Protein AF-A0A2A2L617-F1 (afdb_monomer)

Structure (mmCIF, N/CA/C/O backbone):
data_AF-A0A2A2L617-F1
#
_entry.id   AF-A0A2A2L617-F1
#
loop_
_atom_site.group_PDB
_atom_site.id
_atom_site.type_symbol
_atom_site.label_atom_id
_atom_site.label_alt_id
_atom_site.label_comp_id
_atom_site.label_asym_id
_atom_site.label_entity_id
_atom_site.label_seq_id
_atom_site.pdbx_PDB_ins_code
_atom_site.Cartn_x
_atom_site.Cartn_y
_atom_site.Cartn_z
_atom_site.occupancy
_atom_site.B_iso_or_equiv
_atom_site.auth_seq_id
_atom_site.auth_comp_id
_atom_site.auth_asym_id
_atom_site.auth_atom_id
_atom_site.pdbx_PDB_model_num
ATOM 1 N N . MET A 1 1 ? 43.192 4.071 4.078 1.00 54.22 1 MET A N 1
ATOM 2 C CA . MET A 1 1 ? 42.349 5.087 4.757 1.00 54.22 1 MET A CA 1
ATOM 3 C C . MET A 1 1 ? 41.272 5.701 3.841 1.00 54.22 1 MET A C 1
ATOM 5 O O . MET A 1 1 ? 40.237 6.093 4.356 1.00 54.22 1 MET A O 1
ATOM 9 N N . PHE A 1 2 ? 41.436 5.690 2.506 1.00 53.22 2 PHE A N 1
ATOM 10 C CA . PHE A 1 2 ? 40.489 6.280 1.534 1.00 53.22 2 PHE A CA 1
ATOM 11 C C . PHE A 1 2 ? 39.142 5.544 1.338 1.00 53.22 2 PHE A C 1
ATOM 13 O O . PHE A 1 2 ? 38.125 6.187 1.105 1.00 53.22 2 PHE A O 1
ATOM 20 N N . SER A 1 3 ? 39.089 4.214 1.484 1.00 52.75 3 SER A N 1
ATOM 21 C CA . SER A 1 3 ? 37.858 3.432 1.234 1.00 52.75 3 SER A CA 1
ATOM 22 C C . SER A 1 3 ? 36.732 3.705 2.250 1.00 52.75 3 SER A C 1
ATOM 24 O O . SER A 1 3 ? 35.559 3.754 1.884 1.00 52.75 3 SER A O 1
ATOM 26 N N . LYS A 1 4 ? 37.076 3.996 3.515 1.00 53.53 4 LYS A N 1
ATOM 27 C CA . LYS A 1 4 ? 36.088 4.346 4.552 1.00 53.53 4 LYS A CA 1
ATOM 28 C C . LYS A 1 4 ? 35.462 5.729 4.337 1.00 53.53 4 LYS A C 1
ATOM 30 O O . LYS A 1 4 ? 34.347 5.953 4.787 1.00 53.53 4 LYS A O 1
ATOM 35 N N . PHE A 1 5 ? 36.143 6.627 3.623 1.00 55.06 5 PHE A N 1
ATOM 36 C CA . PHE A 1 5 ? 35.666 7.989 3.365 1.00 55.06 5 PHE A CA 1
ATOM 37 C C . PHE A 1 5 ? 34.580 8.023 2.277 1.00 55.06 5 PHE A C 1
ATOM 39 O O . PHE A 1 5 ? 33.592 8.737 2.409 1.00 55.06 5 PHE A O 1
ATOM 46 N N . ILE A 1 6 ? 34.713 7.179 1.249 1.00 60.16 6 ILE A N 1
ATOM 47 C CA . ILE A 1 6 ? 33.727 7.046 0.161 1.00 60.16 6 ILE A CA 1
ATOM 48 C C . ILE A 1 6 ? 32.426 6.421 0.670 1.00 60.16 6 ILE A C 1
ATOM 50 O O . ILE A 1 6 ? 31.343 6.898 0.344 1.00 60.16 6 ILE A O 1
ATOM 54 N N . HIS A 1 7 ? 32.520 5.402 1.526 1.00 59.22 7 HIS A N 1
ATOM 55 C CA . HIS A 1 7 ? 31.338 4.769 2.114 1.00 59.22 7 HIS A CA 1
ATOM 56 C C . HIS A 1 7 ? 30.578 5.725 3.048 1.00 59.22 7 HIS A C 1
ATOM 58 O O . HIS A 1 7 ? 29.350 5.724 3.069 1.00 59.22 7 HIS A O 1
ATOM 64 N N . PHE A 1 8 ? 31.300 6.578 3.783 1.00 58.66 8 PHE A N 1
ATOM 65 C CA . PHE A 1 8 ? 30.696 7.580 4.662 1.00 58.66 8 PHE A CA 1
ATOM 66 C C . PHE A 1 8 ? 30.031 8.712 3.868 1.00 58.66 8 PHE A C 1
ATOM 68 O O . PHE A 1 8 ? 28.925 9.128 4.202 1.00 58.66 8 PHE A O 1
ATOM 75 N N . ALA A 1 9 ? 30.655 9.153 2.771 1.00 59.34 9 ALA A N 1
ATOM 76 C CA . ALA A 1 9 ? 30.073 10.142 1.867 1.00 59.34 9 ALA A CA 1
ATOM 77 C C . ALA A 1 9 ? 28.810 9.613 1.160 1.00 59.34 9 ALA A C 1
ATOM 79 O O . ALA A 1 9 ? 27.828 10.342 1.038 1.00 59.34 9 ALA A O 1
ATOM 80 N N . PHE A 1 10 ? 28.794 8.336 0.757 1.00 61.72 10 PHE A N 1
ATOM 81 C CA . PHE A 1 10 ? 27.627 7.716 0.120 1.00 61.72 10 PHE A CA 1
ATOM 82 C C . PHE A 1 10 ? 26.464 7.529 1.102 1.00 61.72 10 PHE A C 1
ATOM 84 O O . PHE A 1 10 ? 25.314 7.788 0.757 1.00 61.72 10 PHE A O 1
ATOM 91 N N . LEU A 1 11 ? 26.761 7.152 2.350 1.00 64.12 11 LEU A N 1
ATOM 92 C CA . LEU A 1 11 ? 25.753 7.029 3.403 1.00 64.12 11 LEU A CA 1
ATOM 93 C C . LEU A 1 11 ? 25.156 8.395 3.778 1.00 64.12 11 LEU A C 1
ATOM 95 O O . LEU A 1 11 ? 23.950 8.501 3.988 1.00 64.12 11 LEU A O 1
ATOM 99 N N . PHE A 1 12 ? 25.976 9.450 3.799 1.00 65.38 12 PHE A N 1
ATOM 100 C CA . PHE A 1 12 ? 25.514 10.809 4.086 1.00 65.38 12 PHE A CA 1
ATOM 101 C C . PHE A 1 12 ? 24.665 11.382 2.943 1.00 65.38 12 PHE A C 1
ATOM 103 O O . PHE A 1 12 ? 23.625 11.985 3.197 1.00 65.38 12 PHE A O 1
ATOM 110 N N . ALA A 1 13 ? 25.048 11.126 1.688 1.00 62.88 13 ALA A N 1
ATOM 111 C CA . ALA A 1 13 ? 24.261 11.511 0.517 1.00 62.88 13 ALA A CA 1
ATOM 112 C C . ALA A 1 13 ? 22.926 10.750 0.439 1.00 62.88 13 ALA A C 1
ATOM 114 O O . ALA A 1 13 ? 21.893 11.355 0.155 1.00 62.88 13 ALA A O 1
ATOM 115 N N . PHE A 1 14 ? 22.921 9.451 0.759 1.00 71.06 14 PHE A N 1
ATOM 116 C CA . PHE A 1 14 ? 21.700 8.644 0.812 1.00 71.06 14 PHE A CA 1
ATOM 117 C C . PHE A 1 14 ? 20.757 9.121 1.924 1.00 71.06 14 PHE A C 1
ATOM 119 O O . PHE A 1 14 ? 19.556 9.247 1.697 1.00 71.06 14 PHE A O 1
ATOM 126 N N . GLN A 1 15 ? 21.299 9.477 3.093 1.00 71.25 15 GLN A N 1
ATOM 127 C CA . GLN A 1 15 ? 20.515 10.024 4.200 1.00 71.25 15 GLN A CA 1
ATOM 128 C C . GLN A 1 15 ? 19.907 11.392 3.858 1.00 71.25 15 GLN A C 1
ATOM 130 O O . GLN A 1 15 ? 18.748 11.641 4.181 1.00 71.25 15 GLN A O 1
ATOM 135 N N . PHE A 1 16 ? 20.657 12.266 3.180 1.00 74.81 16 PHE A N 1
ATOM 136 C CA . PHE A 1 16 ? 20.161 13.578 2.752 1.00 74.81 16 PHE A CA 1
ATOM 137 C C . PHE A 1 16 ? 19.073 13.453 1.680 1.00 74.81 16 PHE A C 1
ATOM 139 O O . PHE A 1 16 ? 18.062 14.150 1.735 1.00 74.81 16 PHE A O 1
ATOM 146 N N . PHE A 1 17 ? 19.243 12.516 0.746 1.00 72.56 17 PHE A N 1
ATOM 147 C CA . PHE A 1 17 ? 18.243 12.225 -0.276 1.00 72.56 17 PHE A CA 1
ATOM 148 C C . PHE A 1 17 ? 16.965 11.634 0.336 1.00 72.56 17 PHE A C 1
ATOM 150 O O . PHE A 1 17 ? 15.866 12.034 -0.040 1.00 72.56 17 PHE A O 1
ATOM 157 N N . LEU A 1 18 ? 17.094 10.766 1.347 1.00 66.94 18 LEU A N 1
ATOM 158 C CA . LEU A 1 18 ? 15.964 10.239 2.114 1.00 66.94 18 LEU A CA 1
ATOM 159 C C . LEU A 1 18 ? 15.192 11.346 2.841 1.00 66.94 18 LEU A C 1
ATOM 161 O O . LEU A 1 18 ? 13.965 11.315 2.893 1.00 66.94 18 LEU A O 1
ATOM 165 N N . LEU A 1 19 ? 15.910 12.328 3.391 1.00 73.31 19 LEU A N 1
ATOM 166 C CA . LEU A 1 19 ? 15.326 13.440 4.140 1.00 73.31 19 LEU A CA 1
ATOM 167 C C . LEU A 1 19 ? 14.592 14.423 3.222 1.00 73.31 19 LEU A C 1
ATOM 169 O O . LEU A 1 19 ? 13.501 14.872 3.560 1.00 73.31 19 LEU A O 1
ATOM 173 N N . ILE A 1 20 ? 15.151 14.701 2.041 1.00 73.75 20 ILE A N 1
ATOM 174 C CA . ILE A 1 20 ? 14.499 15.520 1.010 1.00 73.75 20 ILE A CA 1
ATOM 175 C C . ILE A 1 20 ? 13.257 14.800 0.475 1.00 73.75 20 ILE A C 1
ATOM 177 O O . ILE A 1 20 ? 12.197 15.411 0.378 1.00 73.75 20 ILE A O 1
ATOM 181 N N . PHE A 1 21 ? 13.349 13.494 0.208 1.00 71.06 21 PHE A N 1
ATOM 182 C CA . PHE A 1 21 ? 12.218 12.702 -0.279 1.00 71.06 21 PHE A CA 1
ATOM 183 C C . PHE A 1 21 ? 11.090 12.602 0.762 1.00 71.06 21 PHE A C 1
ATOM 185 O O . PHE A 1 21 ? 9.916 12.717 0.419 1.00 71.06 21 PHE A O 1
ATOM 192 N N . LEU A 1 22 ? 11.434 12.465 2.048 1.00 66.00 22 LEU A N 1
ATOM 193 C CA . LEU A 1 22 ? 10.469 12.509 3.150 1.00 66.00 22 LEU A CA 1
ATOM 194 C C . LEU A 1 22 ? 9.844 13.896 3.336 1.00 66.00 22 LEU A C 1
ATOM 196 O O . LEU A 1 22 ? 8.643 13.980 3.589 1.00 66.00 22 LEU A O 1
ATOM 200 N N . PHE A 1 23 ? 10.619 14.973 3.185 1.00 73.19 23 PHE A N 1
ATOM 201 C CA . PHE A 1 23 ? 10.101 16.340 3.272 1.00 73.19 23 PHE A CA 1
ATOM 202 C C . PHE A 1 23 ? 9.120 16.636 2.132 1.00 73.19 23 PHE A C 1
ATOM 204 O O . PHE A 1 23 ? 8.026 17.142 2.366 1.00 73.19 23 PHE A O 1
ATOM 211 N N . GLN A 1 24 ? 9.468 16.224 0.913 1.00 64.25 24 GLN A N 1
ATOM 212 C CA . GLN A 1 24 ? 8.635 16.402 -0.272 1.00 64.25 24 GLN A CA 1
ATOM 213 C C . GLN A 1 24 ? 7.340 15.568 -0.192 1.00 64.25 24 GLN A C 1
ATOM 215 O O . GLN A 1 24 ? 6.272 16.056 -0.553 1.00 64.25 24 GLN A O 1
ATOM 220 N N . MET A 1 25 ? 7.404 14.355 0.373 1.00 60.28 25 MET A N 1
ATOM 221 C CA . MET A 1 25 ? 6.231 13.498 0.593 1.00 60.28 25 MET A CA 1
ATOM 222 C C . MET A 1 25 ? 5.307 14.022 1.708 1.00 60.28 25 MET A C 1
ATOM 224 O O . MET A 1 25 ? 4.089 13.878 1.617 1.00 60.28 25 MET A O 1
ATOM 228 N N . ALA A 1 26 ? 5.857 14.659 2.748 1.00 56.44 26 ALA A N 1
ATOM 229 C CA . ALA A 1 26 ? 5.067 15.230 3.841 1.00 56.44 26 ALA A CA 1
ATOM 230 C C . ALA A 1 26 ? 4.249 16.457 3.401 1.00 56.44 26 ALA A C 1
ATOM 232 O O . ALA A 1 26 ? 3.096 16.604 3.813 1.00 56.44 26 ALA A O 1
ATOM 233 N N . THR A 1 27 ? 4.807 17.312 2.535 1.00 57.00 27 THR A N 1
ATOM 234 C CA . THR A 1 27 ? 4.090 18.482 1.999 1.00 57.00 27 THR A CA 1
ATOM 235 C C . THR A 1 27 ? 2.884 18.078 1.145 1.00 57.00 27 THR A C 1
ATOM 237 O O . THR A 1 27 ? 1.859 18.752 1.174 1.00 57.00 27 THR A O 1
ATOM 240 N N . GLU A 1 28 ? 2.956 16.945 0.446 1.00 52.44 28 GLU A N 1
ATOM 241 C CA . GLU A 1 28 ? 1.891 16.497 -0.456 1.00 52.44 28 GLU A CA 1
ATOM 242 C C . GLU A 1 28 ? 0.709 15.803 0.255 1.00 52.44 28 GLU A C 1
ATOM 244 O O . GLU A 1 28 ? -0.418 15.806 -0.250 1.00 52.44 28 GLU A O 1
ATOM 249 N N . ILE A 1 29 ? 0.931 15.267 1.461 1.00 53.44 29 ILE A N 1
ATOM 250 C CA . ILE A 1 29 ? -0.130 14.686 2.303 1.00 53.44 29 ILE A CA 1
ATOM 251 C C . ILE A 1 29 ? -0.927 15.787 3.023 1.00 53.44 29 ILE A C 1
ATOM 253 O O . ILE A 1 29 ? -2.137 15.648 3.204 1.00 53.44 29 ILE A O 1
ATOM 257 N N . ALA A 1 30 ? -0.292 16.912 3.372 1.00 51.69 30 ALA A N 1
ATOM 258 C CA . ALA A 1 30 ? -0.946 18.015 4.078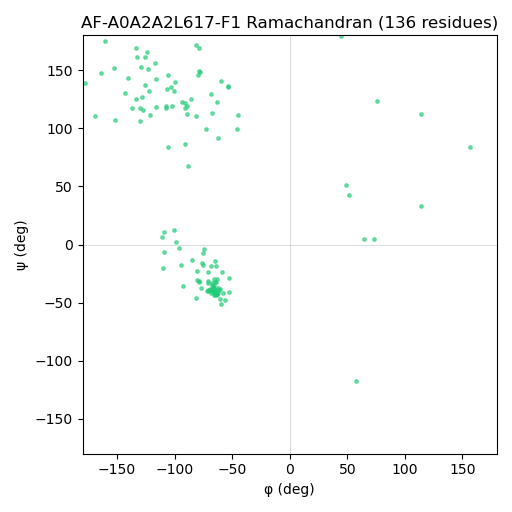 1.00 51.69 30 ALA A CA 1
ATOM 259 C C . ALA A 1 30 ? -2.000 18.768 3.239 1.00 51.69 30 ALA A C 1
ATOM 261 O O . ALA A 1 30 ? -2.849 19.437 3.813 1.00 51.69 30 ALA A O 1
ATOM 262 N N . GLN A 1 31 ? -1.994 18.645 1.904 1.00 45.59 31 GLN A N 1
ATOM 263 C CA . GLN A 1 31 ? -2.934 19.361 1.024 1.00 45.59 31 GLN A CA 1
ATOM 264 C C . GLN A 1 31 ? -4.178 18.557 0.608 1.00 45.59 31 GLN A C 1
ATOM 266 O O . GLN A 1 31 ? -5.035 19.093 -0.085 1.00 45.59 31 GLN A O 1
ATOM 271 N N . ARG A 1 32 ? -4.304 17.280 0.995 1.00 50.31 32 ARG A N 1
ATOM 272 C CA . ARG A 1 32 ? -5.423 16.409 0.564 1.00 50.31 32 ARG A CA 1
ATOM 273 C C . ARG A 1 32 ? -6.404 16.030 1.676 1.00 50.31 32 ARG A C 1
ATOM 275 O O . ARG A 1 32 ? -7.291 15.214 1.445 1.00 50.31 32 ARG A O 1
ATOM 282 N N . VAL A 1 33 ? -6.254 16.603 2.870 1.00 49.16 33 VAL A N 1
ATOM 283 C CA . VAL A 1 33 ? -7.110 16.284 4.028 1.00 49.16 33 VAL A CA 1
ATOM 284 C C . VAL A 1 33 ? -8.299 17.247 4.179 1.00 49.16 33 VAL A C 1
ATOM 286 O O . VAL A 1 33 ? -9.293 16.862 4.787 1.00 49.16 33 VAL A O 1
ATOM 289 N N . ASP A 1 34 ? -8.283 18.426 3.552 1.00 46.66 34 ASP A N 1
ATOM 290 C CA . ASP A 1 34 ? -9.348 19.424 3.760 1.00 46.66 34 ASP A CA 1
ATOM 291 C C . ASP A 1 34 ? -10.601 19.242 2.870 1.00 46.66 34 ASP A C 1
ATOM 293 O O . ASP A 1 34 ? -11.655 19.782 3.196 1.00 46.66 34 ASP A O 1
ATOM 297 N N . ASP A 1 35 ? -10.558 18.418 1.814 1.00 40.84 35 ASP A N 1
ATOM 2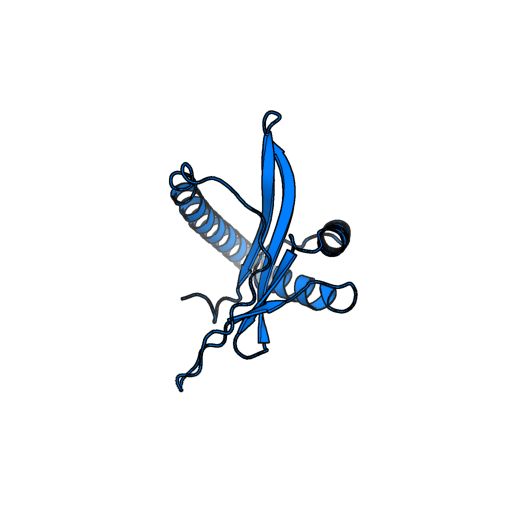98 C CA . ASP A 1 35 ? -11.663 18.313 0.833 1.00 40.84 35 ASP A CA 1
ATOM 299 C C . ASP A 1 35 ? -12.635 17.130 1.033 1.00 40.84 35 ASP A C 1
ATOM 301 O O . ASP A 1 35 ? -13.571 16.949 0.256 1.00 40.84 35 ASP A O 1
ATOM 305 N N . LEU A 1 36 ? -12.471 16.304 2.072 1.00 51.31 36 LEU A N 1
ATOM 306 C CA . LEU A 1 36 ? -13.321 15.113 2.285 1.00 51.31 36 LEU A CA 1
ATOM 307 C C . LEU A 1 36 ? -14.439 15.294 3.320 1.00 51.31 36 LEU A C 1
ATOM 309 O O . LEU A 1 36 ? -15.118 14.329 3.680 1.00 51.31 36 LEU A O 1
ATOM 313 N N . THR A 1 37 ? -14.714 16.527 3.747 1.00 51.44 37 THR A N 1
ATOM 314 C CA . THR A 1 37 ? -15.967 16.821 4.454 1.00 51.44 37 THR A CA 1
ATOM 315 C C . THR A 1 37 ? -17.036 17.244 3.456 1.00 51.44 37 THR A C 1
ATOM 317 O O . THR A 1 37 ? -17.189 18.423 3.181 1.00 51.44 37 THR A O 1
ATOM 320 N N . LEU A 1 38 ? -17.739 16.254 2.892 1.00 42.53 38 LEU A N 1
ATOM 321 C CA . LEU A 1 38 ? -19.166 16.262 2.516 1.00 42.53 38 LEU A CA 1
ATOM 322 C C . LEU A 1 38 ? -19.425 15.224 1.412 1.00 42.53 38 LEU A C 1
ATOM 324 O O . LEU A 1 38 ? -19.488 15.539 0.229 1.00 42.53 38 LEU A O 1
ATOM 328 N N . SER A 1 39 ? -19.633 13.969 1.789 1.00 37.66 39 SER A N 1
ATOM 329 C CA . SER A 1 39 ? -20.860 13.251 1.422 1.00 37.66 39 SER A CA 1
ATOM 330 C C . SER A 1 39 ? -20.864 11.859 2.033 1.00 37.66 39 SER A C 1
ATOM 332 O O . SER A 1 39 ? -19.858 11.168 2.161 1.00 37.66 39 SER A O 1
ATOM 334 N N . ASP A 1 40 ? -22.052 11.549 2.502 1.00 41.25 40 ASP A N 1
ATOM 335 C CA . ASP A 1 40 ? -22.465 10.415 3.287 1.00 41.25 40 ASP A CA 1
ATOM 336 C C . ASP A 1 40 ? -22.707 9.165 2.413 1.00 41.25 40 ASP A C 1
ATOM 338 O O . ASP A 1 40 ? -22.773 9.234 1.187 1.00 41.25 40 ASP A O 1
ATOM 342 N N . SER A 1 41 ? -22.913 8.059 3.131 1.00 39.75 41 SER A N 1
ATOM 343 C CA . SER A 1 41 ? -23.711 6.875 2.800 1.00 39.75 41 SER A CA 1
ATOM 344 C C . SER A 1 41 ? -23.200 5.826 1.796 1.00 39.75 41 SER A C 1
ATOM 346 O O . SER A 1 41 ? -23.075 6.039 0.597 1.00 39.75 41 SER A O 1
ATOM 348 N N . GLY A 1 42 ? -23.149 4.584 2.298 1.00 32.28 42 GLY A N 1
ATOM 349 C CA . GLY A 1 42 ? -23.734 3.449 1.579 1.00 32.28 42 GLY A CA 1
ATOM 350 C C . GLY A 1 42 ? -22.758 2.396 1.065 1.00 32.28 42 GLY A C 1
ATOM 351 O O . GLY A 1 42 ? -22.027 2.599 0.104 1.00 32.28 42 GLY A O 1
ATOM 352 N N . ALA A 1 43 ? -22.832 1.204 1.657 1.00 43.62 43 ALA A N 1
ATOM 353 C CA . ALA A 1 43 ? -22.366 -0.024 1.030 1.00 43.62 43 ALA A CA 1
ATOM 354 C C . ALA A 1 43 ? -23.012 -0.204 -0.354 1.00 43.62 43 ALA A C 1
ATOM 356 O O . ALA A 1 43 ? -24.223 -0.033 -0.478 1.00 43.62 43 ALA A O 1
ATOM 357 N N . SER A 1 44 ? -22.233 -0.609 -1.361 1.00 28.69 44 SER A N 1
ATOM 358 C CA . SER A 1 44 ? -22.704 -1.372 -2.527 1.00 28.69 44 SER A CA 1
ATOM 359 C C . SER A 1 44 ? -21.523 -1.886 -3.345 1.00 28.69 44 SER A C 1
ATOM 361 O O . SER A 1 44 ? -20.839 -1.136 -4.043 1.00 28.69 44 SER A O 1
ATOM 363 N N . THR A 1 45 ? -21.336 -3.202 -3.303 1.00 49.62 45 THR A N 1
ATOM 364 C CA . THR A 1 45 ? -20.689 -3.991 -4.349 1.00 49.62 45 THR A CA 1
ATOM 365 C C . THR A 1 45 ? -21.241 -3.544 -5.707 1.00 49.62 45 THR A C 1
ATOM 367 O O . THR A 1 45 ? -22.418 -3.751 -5.992 1.00 49.62 45 THR A O 1
ATOM 370 N N . SER A 1 46 ? -20.429 -2.901 -6.549 1.00 33.78 46 SER A N 1
ATOM 371 C CA . SER A 1 46 ? -20.839 -2.560 -7.915 1.00 33.78 46 SER A CA 1
ATOM 372 C C . SER A 1 46 ? -19.790 -2.996 -8.933 1.00 33.78 46 SER A C 1
ATOM 374 O O . SER A 1 46 ? -18.706 -2.448 -9.095 1.00 33.78 46 SER A O 1
ATOM 376 N N . ASN A 1 47 ? -20.189 -4.061 -9.612 1.00 44.00 47 ASN A N 1
ATOM 377 C CA . ASN A 1 47 ? -19.707 -4.598 -10.867 1.00 44.00 47 ASN A CA 1
ATOM 378 C C . ASN A 1 47 ? -19.541 -3.462 -11.905 1.00 44.00 47 ASN A C 1
ATOM 380 O O . ASN A 1 47 ? -20.524 -3.016 -12.498 1.00 44.00 47 ASN A O 1
ATOM 384 N N . GLN A 1 48 ? -18.320 -2.956 -12.123 1.00 47.56 48 GLN A N 1
ATOM 385 C CA . GLN A 1 48 ? -18.047 -1.936 -13.147 1.00 47.56 48 GLN A CA 1
ATOM 386 C C . GLN A 1 48 ? -17.329 -2.542 -14.360 1.00 47.56 48 GLN A C 1
ATOM 388 O O . GLN A 1 48 ? -16.117 -2.457 -14.531 1.00 47.56 48 GLN A O 1
ATOM 393 N N . LYS A 1 49 ? -18.132 -3.111 -15.264 1.00 44.91 49 LYS A N 1
ATOM 394 C CA . LYS A 1 49 ? -17.765 -3.429 -16.651 1.00 44.91 49 LYS A CA 1
ATOM 395 C C . LYS A 1 49 ? -17.418 -2.133 -17.410 1.00 44.91 49 LYS A C 1
ATOM 397 O O . LYS A 1 49 ? -18.298 -1.487 -17.983 1.00 44.91 49 LYS A O 1
ATOM 402 N N . ARG A 1 50 ? -16.144 -1.724 -17.440 1.00 46.84 50 ARG A N 1
ATOM 403 C CA . ARG A 1 50 ? -15.687 -0.492 -18.122 1.00 46.84 50 ARG A CA 1
ATOM 404 C C . ARG A 1 50 ? -15.324 -0.684 -19.602 1.00 46.84 50 ARG A C 1
ATOM 406 O O . ARG A 1 50 ? -14.179 -0.461 -19.966 1.00 46.84 50 ARG A O 1
ATOM 413 N N . LYS A 1 51 ? -16.339 -0.973 -20.442 1.00 41.81 51 LYS A N 1
ATOM 414 C CA . LYS A 1 51 ? -16.441 -0.785 -21.929 1.00 41.81 51 LYS A CA 1
ATOM 415 C C . LYS A 1 51 ? -15.191 -1.225 -22.726 1.00 41.81 51 LYS A C 1
ATOM 417 O O . LYS A 1 51 ? -14.302 -1.758 -22.124 1.00 41.81 51 LYS A O 1
ATOM 422 N N . ASN A 1 52 ? -15.088 -1.157 -24.052 1.00 49.31 52 ASN A N 1
ATOM 423 C CA . ASN A 1 52 ? -13.845 -1.470 -24.799 1.00 49.31 52 ASN A CA 1
ATOM 424 C C . ASN A 1 52 ? -13.604 -0.364 -25.837 1.00 49.31 52 ASN A C 1
ATOM 426 O O . ASN A 1 52 ? -14.522 -0.036 -26.572 1.00 49.31 52 ASN A O 1
ATOM 430 N N . VAL A 1 53 ? -12.424 0.265 -25.828 1.00 50.47 53 VAL A N 1
ATOM 431 C CA . VAL A 1 53 ? -11.970 1.372 -26.694 1.00 50.47 53 VAL A CA 1
ATOM 432 C C . VAL A 1 53 ? -10.452 1.242 -26.793 1.00 50.47 53 VAL A C 1
ATOM 434 O O . VAL A 1 53 ? -9.770 1.428 -25.793 1.00 50.47 53 VAL A O 1
ATOM 437 N N . ALA A 1 54 ? -9.965 0.805 -27.949 1.00 50.72 54 ALA A N 1
ATOM 438 C CA . ALA A 1 54 ? -8.597 0.368 -28.212 1.00 50.72 54 ALA A CA 1
ATOM 439 C C . ALA A 1 54 ? -7.517 1.397 -27.804 1.00 50.72 54 ALA A C 1
ATOM 441 O O . ALA A 1 54 ? -7.655 2.581 -28.095 1.00 50.72 54 ALA A O 1
ATOM 442 N N . GLY A 1 55 ? -6.453 0.911 -27.143 1.00 55.38 55 GLY A N 1
ATOM 443 C CA . GLY A 1 55 ? -5.311 1.694 -26.629 1.00 55.38 55 GLY A CA 1
ATOM 444 C C . GLY A 1 55 ? -5.180 1.721 -25.095 1.00 55.38 55 GLY A C 1
ATOM 445 O O . GLY A 1 55 ? -4.833 2.749 -24.528 1.00 55.38 55 GLY A O 1
ATOM 446 N N . ARG A 1 56 ? -5.558 0.640 -24.401 1.00 59.44 56 ARG A N 1
ATOM 447 C CA . ARG A 1 56 ? -6.050 0.701 -23.016 1.00 59.44 56 ARG A CA 1
ATOM 448 C C . ARG A 1 56 ? -4.988 0.488 -21.954 1.00 59.44 56 ARG A C 1
ATOM 450 O O . ARG A 1 56 ? -4.402 -0.581 -21.873 1.00 59.44 56 ARG A O 1
ATOM 457 N N . TYR A 1 57 ? -4.858 1.476 -21.083 1.00 68.00 57 TYR A N 1
ATOM 458 C CA . TYR A 1 57 ? -4.365 1.293 -19.728 1.00 68.00 57 TYR A CA 1
ATOM 459 C C . TYR A 1 57 ? -5.468 0.592 -18.928 1.00 68.00 57 TYR A C 1
ATOM 461 O O . TYR A 1 57 ? -6.460 1.230 -18.562 1.00 68.00 57 TYR A O 1
ATOM 469 N N . ASP A 1 58 ? -5.358 -0.722 -18.741 1.00 83.50 58 ASP A N 1
ATOM 470 C CA . ASP A 1 58 ? -6.315 -1.461 -17.921 1.00 83.50 58 ASP A CA 1
ATOM 471 C C . ASP A 1 58 ? -5.839 -1.472 -16.470 1.00 83.50 58 ASP A C 1
ATOM 473 O O . ASP A 1 58 ? -4.794 -2.047 -16.160 1.00 83.50 58 ASP A O 1
ATOM 477 N N . ILE A 1 59 ? -6.582 -0.786 -15.601 1.00 86.31 59 ILE A N 1
ATOM 478 C CA . ILE A 1 59 ? -6.291 -0.706 -14.171 1.00 86.31 59 ILE A CA 1
ATOM 479 C C . ILE A 1 59 ? -7.316 -1.551 -13.430 1.00 86.31 59 ILE A C 1
ATOM 481 O O . ILE A 1 59 ? -8.512 -1.255 -13.468 1.00 86.31 59 ILE A O 1
ATOM 485 N N . GLN A 1 60 ? -6.837 -2.566 -12.717 1.00 90.31 60 GLN A N 1
ATOM 486 C CA . GLN A 1 60 ? -7.675 -3.471 -11.935 1.00 90.31 60 GLN A CA 1
ATOM 487 C C . GLN A 1 60 ? -7.235 -3.489 -10.471 1.00 90.31 60 GLN A C 1
ATOM 489 O O . GLN A 1 60 ? -6.064 -3.283 -10.152 1.00 90.31 60 GLN A O 1
ATOM 494 N N . LEU A 1 61 ? -8.180 -3.748 -9.568 1.00 89.44 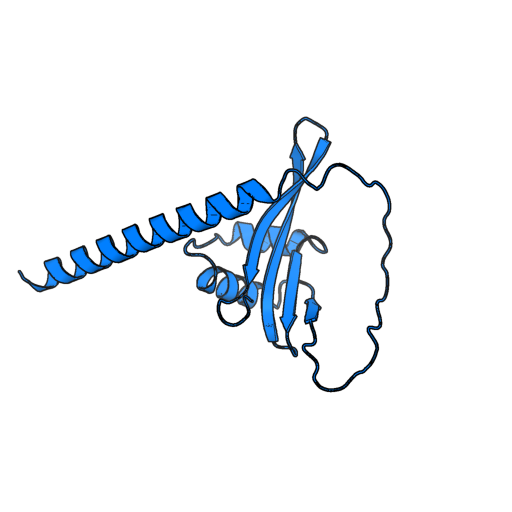61 LEU A N 1
ATOM 495 C CA . LEU A 1 61 ? -7.888 -3.999 -8.161 1.00 89.44 61 LEU A CA 1
ATOM 496 C C . LEU A 1 61 ? -7.992 -5.493 -7.888 1.00 89.44 61 LEU A C 1
ATOM 498 O O . LEU A 1 61 ? -8.961 -6.122 -8.310 1.00 89.44 61 LEU A O 1
ATOM 502 N N . GLY A 1 62 ? -7.027 -6.045 -7.159 1.00 91.75 62 GLY A N 1
ATOM 503 C CA . GLY A 1 62 ? -7.062 -7.450 -6.757 1.00 91.75 62 GLY A CA 1
ATOM 504 C C . GLY A 1 62 ? -6.754 -7.647 -5.283 1.00 91.75 62 GLY A C 1
ATOM 505 O O . GLY A 1 62 ? -6.205 -6.770 -4.616 1.00 91.75 62 GLY A O 1
ATOM 506 N N . ASP A 1 63 ? -7.146 -8.807 -4.776 1.00 93.25 63 ASP A N 1
ATOM 507 C CA . ASP A 1 63 ? -7.057 -9.135 -3.359 1.00 93.25 63 ASP A CA 1
ATOM 508 C C . ASP A 1 63 ? -5.653 -9.550 -2.932 1.00 93.25 63 ASP A C 1
ATOM 510 O O . ASP A 1 63 ? -4.912 -10.227 -3.658 1.00 93.25 63 ASP A O 1
ATOM 514 N N . ILE A 1 64 ? -5.316 -9.188 -1.697 1.00 91.88 64 ILE A N 1
ATOM 515 C CA . ILE A 1 64 ? -4.110 -9.671 -1.034 1.00 91.88 64 ILE A CA 1
ATOM 516 C C . ILE A 1 64 ? -4.473 -10.939 -0.265 1.00 91.88 64 ILE A C 1
ATOM 518 O O . ILE A 1 64 ? -5.352 -10.952 0.590 1.00 91.88 64 ILE A O 1
ATOM 522 N N . THR A 1 65 ? -3.791 -12.028 -0.592 1.00 93.00 65 THR A N 1
ATOM 523 C CA . THR A 1 65 ? -3.981 -13.358 -0.020 1.00 93.00 65 THR A CA 1
ATOM 524 C C . THR A 1 65 ? -2.667 -13.863 0.561 1.00 93.00 65 THR A C 1
ATOM 526 O O . THR A 1 65 ? -1.579 -13.374 0.244 1.00 93.00 65 THR A O 1
ATOM 529 N N . HIS A 1 66 ? -2.736 -14.919 1.367 1.00 93.31 66 HIS A N 1
ATOM 530 C CA . HIS A 1 66 ? -1.538 -15.565 1.901 1.00 93.31 66 HIS A CA 1
ATOM 531 C C . HIS A 1 66 ? -0.591 -16.085 0.796 1.00 93.31 66 HIS A C 1
ATOM 533 O O . HIS A 1 66 ? 0.610 -16.228 1.016 1.00 93.31 66 HIS A O 1
ATOM 539 N N . HIS A 1 67 ? -1.106 -16.344 -0.411 1.00 93.44 67 HIS A N 1
ATOM 540 C CA . HIS A 1 67 ? -0.310 -16.842 -1.535 1.00 93.44 67 HIS A CA 1
ATOM 541 C C . HIS A 1 67 ? 0.496 -15.747 -2.240 1.00 93.44 67 HIS A C 1
ATOM 543 O O . HIS A 1 67 ? 1.574 -16.026 -2.762 1.00 93.44 67 HIS A O 1
ATOM 549 N N . ASN A 1 68 ? -0.006 -14.510 -2.261 1.00 92.94 68 ASN A N 1
ATOM 550 C CA . ASN A 1 68 ? 0.604 -13.409 -3.010 1.00 92.94 68 ASN A CA 1
ATOM 551 C C . ASN A 1 68 ? 1.267 -12.345 -2.117 1.00 92.94 68 ASN A C 1
ATOM 553 O O . ASN A 1 68 ? 2.006 -11.515 -2.635 1.00 92.94 68 ASN A O 1
ATOM 557 N N . VAL A 1 69 ? 1.132 -12.420 -0.786 1.00 93.25 69 VAL A N 1
ATOM 558 C CA . VAL A 1 69 ? 1.683 -11.434 0.168 1.00 93.25 69 VAL A CA 1
ATOM 559 C C . VAL A 1 69 ? 3.186 -11.146 0.004 1.00 93.25 69 VAL A C 1
ATOM 561 O O . VAL A 1 69 ? 3.648 -10.032 0.249 1.00 93.25 69 VAL A O 1
ATOM 564 N N . LEU A 1 70 ? 3.977 -12.109 -0.480 1.00 93.94 70 LEU A N 1
ATOM 565 C CA . LEU A 1 70 ? 5.401 -11.893 -0.766 1.00 93.94 70 LEU A CA 1
ATOM 566 C C . LEU A 1 70 ? 5.630 -10.851 -1.874 1.00 93.94 70 LEU A C 1
ATOM 568 O O . LEU A 1 70 ? 6.637 -10.141 -1.850 1.00 93.94 70 LEU A O 1
ATOM 572 N N . GLN A 1 71 ? 4.693 -10.718 -2.818 1.00 94.44 71 GLN A N 1
ATOM 573 C CA . GLN A 1 71 ? 4.709 -9.654 -3.821 1.00 94.44 71 GLN A CA 1
ATOM 574 C C . GLN A 1 71 ? 4.493 -8.288 -3.166 1.00 94.44 71 GLN A C 1
ATOM 576 O O . GLN A 1 71 ? 5.188 -7.342 -3.526 1.00 94.44 71 GLN A O 1
ATOM 581 N N . LEU A 1 72 ? 3.621 -8.195 -2.148 1.00 93.75 72 LEU A N 1
ATOM 582 C CA . LEU A 1 72 ? 3.427 -6.954 -1.383 1.00 93.75 72 LEU A CA 1
ATOM 583 C C . LEU A 1 72 ? 4.715 -6.567 -0.661 1.00 93.75 72 LEU A C 1
ATOM 585 O O . LEU A 1 72 ? 5.100 -5.403 -0.673 1.00 93.75 72 LEU A O 1
ATOM 589 N N . ARG A 1 73 ? 5.416 -7.543 -0.073 1.00 94.25 73 ARG A N 1
ATOM 590 C CA . ARG A 1 73 ? 6.694 -7.293 0.607 1.00 94.25 73 ARG A CA 1
ATOM 591 C C . ARG A 1 73 ? 7.744 -6.720 -0.338 1.00 94.25 73 ARG A C 1
ATOM 593 O O . ARG A 1 73 ? 8.383 -5.727 -0.000 1.00 94.25 73 ARG A O 1
ATOM 600 N N . ARG A 1 74 ? 7.893 -7.310 -1.527 1.00 93.69 74 ARG A N 1
ATOM 601 C CA . ARG A 1 74 ? 8.820 -6.807 -2.555 1.00 93.69 74 ARG A CA 1
ATOM 602 C C . ARG A 1 74 ? 8.418 -5.427 -3.062 1.00 93.69 74 ARG A C 1
ATOM 604 O O . ARG A 1 74 ? 9.276 -4.564 -3.205 1.00 93.69 74 ARG A O 1
ATOM 611 N N . LEU A 1 75 ? 7.124 -5.214 -3.296 1.00 92.62 75 LEU A N 1
ATOM 612 C CA . LEU A 1 75 ? 6.591 -3.922 -3.712 1.00 92.62 75 LEU A CA 1
ATOM 613 C C . LEU A 1 75 ? 6.903 -2.844 -2.665 1.00 92.62 75 LEU A C 1
ATOM 615 O O . LEU A 1 75 ? 7.488 -1.821 -3.002 1.00 92.62 75 LEU A O 1
ATOM 619 N N . ASN A 1 76 ? 6.589 -3.092 -1.393 1.00 91.56 76 ASN A N 1
ATOM 620 C CA . ASN A 1 76 ? 6.828 -2.133 -0.317 1.00 91.56 76 ASN A CA 1
ATOM 621 C C . ASN A 1 76 ? 8.319 -1.821 -0.145 1.00 91.56 76 ASN A C 1
ATOM 623 O O . ASN A 1 76 ? 8.660 -0.666 0.072 1.00 91.56 76 ASN A O 1
ATOM 627 N N . GLN A 1 77 ? 9.205 -2.808 -0.304 1.00 91.81 77 GLN A N 1
ATOM 628 C CA . GLN A 1 77 ? 10.658 -2.589 -0.287 1.00 91.81 77 GLN A CA 1
ATOM 629 C C . GLN A 1 77 ? 11.156 -1.731 -1.458 1.00 91.81 77 GLN A C 1
ATOM 631 O O . GLN A 1 77 ? 12.138 -1.011 -1.311 1.00 91.81 77 GLN A O 1
ATOM 636 N N . ALA A 1 78 ? 10.511 -1.825 -2.624 1.00 90.00 78 ALA A N 1
ATOM 637 C CA . ALA A 1 78 ? 10.868 -1.026 -3.794 1.00 90.00 78 ALA A CA 1
ATOM 638 C C . ALA A 1 78 ? 10.288 0.397 -3.735 1.00 90.00 78 ALA A C 1
ATOM 640 O O . ALA A 1 78 ? 10.865 1.326 -4.297 1.00 90.00 78 ALA A O 1
ATOM 641 N N . VAL A 1 79 ? 9.129 0.562 -3.094 1.00 88.75 79 VAL A N 1
ATOM 642 C CA . VAL A 1 79 ? 8.376 1.823 -3.063 1.00 88.75 79 VAL A CA 1
ATOM 643 C C . VAL A 1 79 ? 8.727 2.681 -1.850 1.00 88.75 79 VAL A C 1
ATOM 645 O O . VAL A 1 79 ? 8.760 3.907 -1.970 1.00 88.75 79 VAL A O 1
ATOM 648 N N . PHE A 1 80 ? 8.995 2.057 -0.703 1.00 87.75 80 PHE A N 1
ATOM 649 C CA . PHE A 1 80 ? 9.268 2.740 0.554 1.00 87.75 80 PHE A CA 1
ATOM 650 C C . PHE A 1 80 ? 10.698 2.468 1.027 1.00 87.75 80 PHE A C 1
ATOM 652 O O . PHE A 1 80 ? 11.177 1.339 0.949 1.00 87.75 80 PHE A O 1
ATOM 659 N N . PRO A 1 81 ? 11.372 3.468 1.615 1.00 86.00 81 PRO A N 1
ATOM 660 C CA . PRO A 1 81 ? 12.703 3.282 2.191 1.00 86.00 81 PRO A CA 1
ATOM 661 C C . PRO A 1 81 ? 12.694 2.515 3.524 1.00 86.00 81 PRO A C 1
ATOM 663 O O . PRO A 1 81 ? 13.749 2.257 4.099 1.00 86.00 81 PRO A O 1
ATOM 666 N N . VAL A 1 82 ? 11.510 2.180 4.047 1.00 88.38 82 VAL A N 1
ATOM 667 C CA . VAL A 1 82 ? 11.316 1.526 5.343 1.00 88.38 82 VAL A CA 1
ATOM 668 C C . VAL A 1 82 ? 10.923 0.069 5.128 1.00 88.38 82 VAL A C 1
ATOM 670 O O . VAL A 1 82 ? 10.033 -0.244 4.340 1.00 88.38 82 VAL A O 1
ATOM 673 N N . THR A 1 83 ? 11.562 -0.834 5.873 1.00 88.06 83 THR A N 1
ATOM 674 C CA . THR A 1 83 ? 11.191 -2.253 5.870 1.00 88.06 83 THR A CA 1
ATOM 675 C C . THR A 1 83 ? 10.134 -2.522 6.934 1.00 88.06 83 THR A C 1
ATOM 677 O O . THR A 1 83 ? 10.383 -2.349 8.125 1.00 88.06 83 THR A O 1
ATOM 680 N N . TYR A 1 84 ? 8.962 -2.984 6.504 1.00 89.94 84 TYR A N 1
ATOM 681 C CA . TYR A 1 84 ? 7.895 -3.430 7.400 1.00 89.94 84 TYR A CA 1
ATOM 682 C C . TYR A 1 84 ? 8.176 -4.833 7.954 1.00 89.94 84 TYR A C 1
ATOM 684 O O . TYR A 1 84 ? 8.790 -5.667 7.283 1.00 89.94 84 TYR A O 1
ATOM 692 N N . ASN A 1 85 ? 7.712 -5.091 9.179 1.00 92.44 85 ASN A N 1
ATOM 693 C CA . ASN A 1 85 ? 7.854 -6.384 9.850 1.00 92.44 85 ASN A CA 1
ATOM 694 C C . ASN A 1 85 ? 6.821 -7.413 9.354 1.00 92.44 85 ASN A C 1
ATOM 696 O O . ASN A 1 85 ? 5.855 -7.070 8.679 1.00 92.44 85 ASN A O 1
ATOM 700 N N . ASP A 1 86 ? 6.996 -8.681 9.730 1.00 92.06 86 ASP A N 1
ATOM 701 C CA . ASP A 1 86 ? 6.068 -9.748 9.329 1.00 92.06 86 ASP A CA 1
ATOM 702 C C . ASP A 1 86 ? 4.662 -9.569 9.934 1.00 92.06 86 ASP A C 1
ATOM 704 O O . ASP A 1 86 ? 3.668 -9.902 9.293 1.00 92.06 86 ASP A O 1
ATOM 708 N N . LYS A 1 87 ? 4.557 -8.951 11.122 1.00 92.31 87 LYS A N 1
ATOM 709 C CA . LYS A 1 87 ? 3.272 -8.646 11.776 1.00 92.31 87 LYS A CA 1
ATOM 710 C C . LYS A 1 87 ? 2.375 -7.773 10.893 1.00 92.31 87 LYS A C 1
ATOM 712 O O . LYS A 1 87 ? 1.184 -8.050 10.790 1.00 92.31 87 LYS A O 1
ATOM 717 N N . PHE A 1 88 ? 2.948 -6.770 10.227 1.00 92.44 88 PHE A N 1
ATOM 718 C CA . PHE A 1 88 ? 2.232 -5.924 9.275 1.00 92.44 88 PHE A CA 1
ATOM 719 C C . PHE A 1 88 ? 1.584 -6.759 8.163 1.00 92.44 88 PHE A C 1
ATOM 721 O O . PHE A 1 88 ? 0.399 -6.607 7.892 1.00 92.44 88 PHE A O 1
ATOM 728 N N . TYR A 1 89 ? 2.325 -7.689 7.557 1.00 93.19 89 TYR A N 1
ATOM 729 C CA . TYR A 1 89 ? 1.803 -8.511 6.462 1.00 93.19 89 TYR A CA 1
ATOM 730 C C . TYR A 1 89 ? 0.700 -9.474 6.925 1.00 93.19 89 TYR A C 1
ATOM 732 O O . TYR A 1 89 ? -0.272 -9.680 6.199 1.00 93.19 89 TYR A O 1
ATOM 740 N N . THR A 1 90 ? 0.794 -10.004 8.146 1.00 92.56 90 THR A N 1
ATOM 741 C CA . THR A 1 90 ? -0.275 -10.816 8.752 1.00 92.56 90 THR A CA 1
ATOM 742 C C . THR A 1 90 ? -1.548 -10.000 9.003 1.00 92.56 90 THR A C 1
ATOM 744 O O . THR A 1 90 ? -2.653 -10.477 8.727 1.00 92.56 90 THR A O 1
ATOM 747 N N . GLU A 1 91 ? -1.411 -8.760 9.488 1.00 91.19 91 GLU A N 1
ATOM 748 C CA . GLU A 1 91 ? -2.540 -7.833 9.657 1.00 91.19 91 GLU A CA 1
ATOM 749 C C . GLU A 1 91 ? -3.195 -7.506 8.307 1.00 91.19 91 GLU A C 1
ATOM 751 O O . GLU A 1 91 ? -4.418 -7.538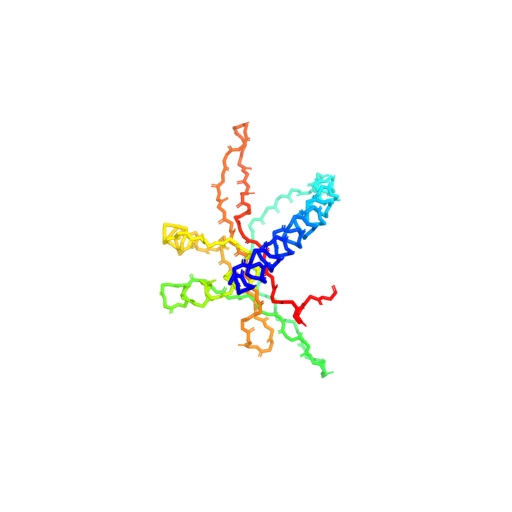 8.204 1.00 91.19 91 GLU A O 1
ATOM 756 N N . VAL A 1 92 ? -2.400 -7.277 7.257 1.00 90.94 92 VAL A N 1
ATOM 757 C CA . VAL A 1 92 ? -2.899 -6.982 5.904 1.00 90.94 92 VAL A CA 1
ATOM 758 C C . VAL A 1 92 ? -3.702 -8.140 5.310 1.00 90.94 92 VAL A C 1
ATOM 760 O O . VAL A 1 92 ? -4.773 -7.906 4.758 1.00 90.94 92 VAL A O 1
ATOM 763 N N . ILE A 1 93 ? -3.236 -9.386 5.454 1.00 92.19 93 ILE A N 1
ATOM 764 C CA . ILE A 1 93 ? -3.991 -10.567 4.991 1.00 92.19 93 ILE A CA 1
ATOM 765 C C . ILE A 1 93 ? -5.340 -10.660 5.718 1.00 92.19 93 ILE A C 1
ATOM 767 O O . ILE A 1 93 ? -6.355 -11.006 5.117 1.00 92.19 93 ILE A O 1
ATOM 771 N N . SER A 1 94 ? -5.357 -10.323 7.008 1.00 89.44 94 SER A N 1
ATOM 772 C CA . SER A 1 94 ? -6.567 -10.357 7.834 1.00 89.44 94 SER A CA 1
ATOM 773 C C . SER A 1 94 ? -7.519 -9.187 7.548 1.00 89.44 94 SER A C 1
ATOM 775 O O . SER A 1 94 ? -8.692 -9.252 7.907 1.00 89.44 94 SER A O 1
ATOM 777 N N . ALA A 1 95 ? -7.033 -8.119 6.907 1.00 84.12 95 ALA A N 1
ATOM 778 C CA . ALA A 1 95 ? -7.794 -6.904 6.624 1.00 84.12 95 ALA A CA 1
ATOM 779 C C . ALA A 1 95 ? -8.793 -7.062 5.459 1.00 84.12 95 ALA A C 1
ATOM 781 O O . ALA A 1 95 ? -9.705 -6.242 5.320 1.00 84.12 95 ALA A O 1
ATOM 782 N N . GLY A 1 96 ? -8.646 -8.109 4.638 1.00 85.44 96 GLY A N 1
ATOM 783 C CA . GLY A 1 96 ? -9.571 -8.438 3.554 1.00 85.44 96 GLY A CA 1
ATOM 784 C C . GLY A 1 96 ? -9.728 -7.292 2.554 1.00 85.44 96 GLY A C 1
ATOM 785 O O . GLY A 1 96 ? -8.764 -6.866 1.926 1.00 85.44 96 GLY A O 1
ATOM 786 N N . GLU A 1 97 ? -10.944 -6.757 2.424 1.00 85.88 97 GLU A N 1
ATOM 787 C CA . GLU A 1 97 ? -11.271 -5.701 1.455 1.00 85.88 97 GLU A CA 1
ATOM 788 C C . GLU A 1 97 ? -10.534 -4.373 1.686 1.00 85.88 97 GLU A C 1
ATOM 790 O O . GLU A 1 97 ? -1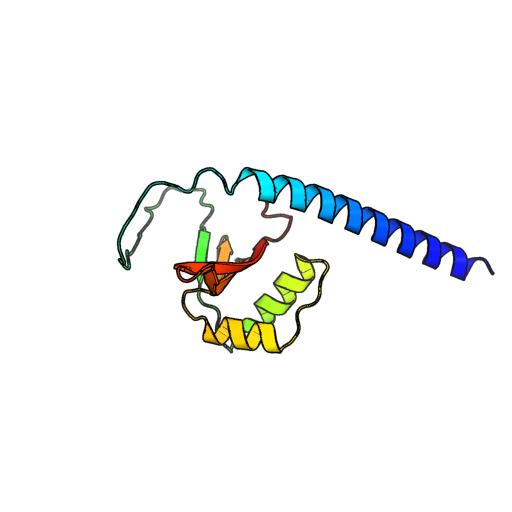0.445 -3.558 0.767 1.00 85.88 97 GLU A O 1
ATOM 795 N N . LEU A 1 98 ? -9.987 -4.158 2.886 1.00 82.56 98 LEU A N 1
ATOM 796 C CA . LEU A 1 98 ? -9.224 -2.956 3.230 1.00 82.56 98 LEU A CA 1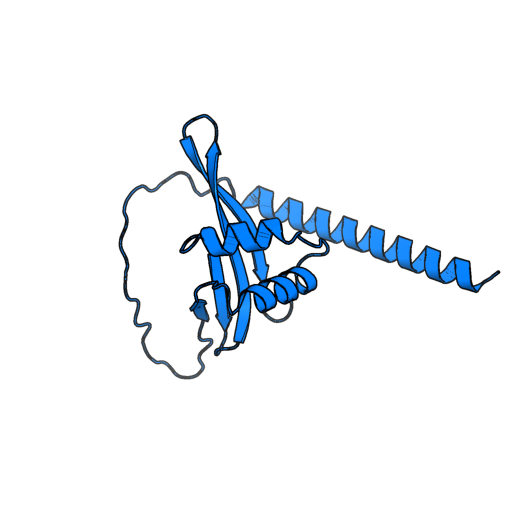
ATOM 797 C C . LEU A 1 98 ? -7.810 -2.950 2.633 1.00 82.56 98 LEU A C 1
ATOM 799 O O . LEU A 1 98 ? -7.110 -1.941 2.737 1.00 82.56 98 LEU A O 1
ATOM 803 N N . ALA A 1 99 ? -7.380 -4.051 2.019 1.00 90.38 99 ALA A N 1
ATOM 804 C CA . ALA A 1 99 ? -6.103 -4.139 1.338 1.00 90.38 99 ALA A CA 1
ATOM 805 C C . ALA A 1 99 ? -6.272 -4.668 -0.087 1.00 90.38 99 ALA A C 1
ATOM 807 O O . ALA A 1 99 ? -6.866 -5.721 -0.312 1.00 90.38 99 ALA A O 1
ATOM 808 N N . LYS A 1 100 ? -5.734 -3.932 -1.061 1.00 91.12 100 LYS A N 1
ATOM 809 C CA . LYS A 1 100 ? -5.843 -4.266 -2.484 1.00 91.12 100 LYS A CA 1
ATOM 810 C C . LYS A 1 100 ? -4.533 -3.989 -3.206 1.00 91.12 100 LYS A C 1
ATOM 812 O O . LYS A 1 100 ? -3.865 -2.984 -2.956 1.00 91.12 100 LYS A O 1
ATOM 817 N N . TYR A 1 101 ? -4.207 -4.847 -4.159 1.00 94.88 101 TYR A N 1
ATOM 818 C CA . TYR A 1 101 ? -3.228 -4.552 -5.195 1.00 94.88 101 TYR A CA 1
ATOM 819 C C . TYR A 1 101 ? -3.834 -3.675 -6.281 1.00 94.88 101 TYR A C 1
ATOM 821 O O . TYR A 1 101 ? -5.014 -3.802 -6.600 1.00 94.88 101 TYR A O 1
ATOM 829 N N . ALA A 1 102 ? -2.992 -2.845 -6.885 1.00 92.50 102 ALA A N 1
ATOM 830 C CA . ALA A 1 102 ? -3.263 -2.168 -8.138 1.00 92.50 102 ALA A CA 1
ATOM 831 C C . ALA A 1 102 ? -2.515 -2.894 -9.260 1.00 92.50 102 ALA A C 1
ATOM 833 O O . ALA A 1 102 ? -1.281 -2.980 -9.247 1.00 92.50 102 ALA A O 1
ATOM 834 N N . TYR A 1 103 ? -3.275 -3.406 -10.219 1.00 91.56 103 TYR A N 1
ATOM 835 C CA . TYR A 1 103 ? -2.780 -4.023 -11.438 1.00 91.56 103 TYR A CA 1
ATOM 836 C C . TYR A 1 103 ? -2.867 -3.029 -12.585 1.00 91.56 103 TYR A C 1
ATOM 838 O O . TYR A 1 103 ? -3.862 -2.320 -12.710 1.00 91.56 103 TYR A O 1
ATOM 846 N N . PHE A 1 104 ? -1.847 -3.013 -13.429 1.00 90.25 104 PHE A N 1
ATOM 847 C CA . PHE A 1 104 ? -1.826 -2.292 -14.691 1.00 90.25 104 PHE A CA 1
ATOM 848 C C . PHE A 1 104 ? -1.428 -3.277 -15.783 1.00 90.25 104 PHE A C 1
ATOM 850 O O . PHE A 1 104 ? -0.319 -3.812 -15.742 1.00 90.25 104 PHE A O 1
ATOM 857 N N . ASN A 1 105 ? -2.329 -3.542 -16.730 1.00 88.44 105 ASN A N 1
ATOM 858 C CA . ASN A 1 105 ? -2.142 -4.560 -17.772 1.00 88.44 105 ASN A CA 1
ATOM 859 C C . ASN A 1 105 ? -1.680 -5.913 -17.183 1.00 88.44 105 ASN A C 1
ATOM 861 O O . ASN A 1 105 ? -0.648 -6.450 -17.580 1.00 88.44 105 ASN A O 1
ATOM 865 N N . ASP A 1 106 ? -2.407 -6.403 -16.171 1.00 86.81 106 ASP A N 1
ATOM 866 C CA . ASP A 1 106 ? -2.144 -7.651 -15.427 1.00 86.81 106 ASP A CA 1
ATOM 867 C C . ASP A 1 106 ? -0.842 -7.695 -14.601 1.00 86.81 106 ASP A C 1
ATOM 869 O O . ASP A 1 106 ? -0.532 -8.703 -13.961 1.00 86.81 106 ASP A O 1
ATOM 873 N N . VAL A 1 107 ? -0.093 -6.592 -14.529 1.00 89.62 107 VAL A N 1
ATOM 874 C CA . VAL A 1 107 ? 1.118 -6.480 -13.704 1.00 89.62 107 VAL A CA 1
ATOM 875 C C . VAL A 1 107 ? 0.806 -5.742 -12.408 1.00 89.62 107 VAL A C 1
ATOM 877 O O . VAL A 1 107 ? 0.222 -4.664 -12.435 1.00 89.62 107 VAL A O 1
ATOM 880 N N . VAL A 1 108 ? 1.236 -6.280 -11.262 1.00 91.25 108 VAL A N 1
ATOM 881 C CA . VAL A 1 108 ? 1.146 -5.569 -9.975 1.00 91.25 108 VAL A CA 1
ATOM 882 C C . VAL A 1 108 ? 2.084 -4.365 -10.001 1.00 91.25 108 VAL A C 1
ATOM 884 O O . VAL A 1 108 ? 3.306 -4.524 -10.017 1.00 91.25 108 VAL A O 1
ATOM 887 N N . VAL A 1 109 ? 1.515 -3.164 -9.971 1.00 92.25 109 VAL A N 1
ATOM 888 C CA . VAL A 1 109 ? 2.269 -1.900 -9.993 1.00 92.25 109 VAL A CA 1
ATOM 889 C C . VAL A 1 109 ? 2.206 -1.146 -8.677 1.00 92.25 109 VAL A C 1
ATOM 891 O O . VAL A 1 109 ? 3.069 -0.316 -8.403 1.00 92.25 109 VAL A O 1
ATOM 894 N N . GLY A 1 110 ? 1.216 -1.443 -7.839 1.00 93.06 110 GLY A N 1
ATOM 895 C CA . GLY A 1 110 ? 1.015 -0.758 -6.573 1.00 93.06 110 GLY A CA 1
ATOM 896 C C . GLY A 1 110 ? 0.161 -1.556 -5.602 1.00 93.06 110 GLY A C 1
ATOM 897 O O . GLY A 1 110 ? -0.356 -2.625 -5.929 1.00 93.06 110 GLY A O 1
ATOM 898 N N . ALA A 1 111 ? 0.020 -1.026 -4.395 1.00 93.44 111 ALA A N 1
ATOM 899 C CA . ALA A 1 111 ? -0.871 -1.566 -3.384 1.00 93.44 111 ALA A CA 1
ATOM 900 C C . ALA A 1 111 ? -1.338 -0.465 -2.433 1.00 93.44 111 ALA A C 1
ATOM 902 O O . ALA A 1 111 ? -0.627 0.511 -2.167 1.00 93.44 111 ALA A O 1
ATOM 903 N N . VAL A 1 112 ? -2.530 -0.671 -1.891 1.00 91.75 112 VAL A N 1
ATOM 904 C CA . VAL A 1 112 ? -3.076 0.086 -0.772 1.00 91.75 112 VAL A CA 1
ATOM 905 C C . VAL A 1 112 ? -3.401 -0.888 0.351 1.00 91.75 112 VAL A C 1
ATOM 907 O O . VAL A 1 112 ? -3.994 -1.938 0.115 1.00 91.75 112 VAL A O 1
ATOM 910 N N . CYS A 1 113 ? -2.978 -0.560 1.567 1.00 92.00 113 CYS A N 1
ATOM 911 C CA . CYS A 1 113 ? -3.270 -1.331 2.768 1.00 92.00 113 CYS A CA 1
ATOM 912 C C . CYS A 1 113 ? -3.812 -0.390 3.837 1.00 92.00 113 CYS A C 1
ATOM 914 O O . CYS A 1 113 ? -3.102 0.509 4.303 1.00 92.00 113 CYS A O 1
ATOM 916 N N . CYS A 1 114 ? -5.051 -0.631 4.245 1.00 88.31 114 CYS A N 1
ATOM 917 C CA . CYS A 1 114 ? -5.735 0.130 5.274 1.00 88.31 114 CYS A CA 1
ATOM 918 C C . CYS A 1 114 ? -6.072 -0.752 6.475 1.00 88.31 114 CYS A C 1
ATOM 920 O O . CYS A 1 114 ? -6.220 -1.969 6.369 1.00 88.31 114 CYS A O 1
ATOM 922 N N . ARG A 1 115 ? -6.232 -0.110 7.628 1.00 85.81 115 ARG A N 1
ATOM 923 C CA . ARG A 1 115 ? -6.722 -0.718 8.862 1.00 85.81 115 ARG A CA 1
ATOM 924 C C . ARG A 1 115 ? -7.905 0.093 9.376 1.00 85.81 115 ARG A C 1
ATOM 926 O O . ARG A 1 115 ? -7.874 1.322 9.348 1.00 85.81 115 ARG A O 1
ATOM 933 N N . ALA A 1 116 ? -8.951 -0.587 9.837 1.00 83.88 116 ALA A N 1
ATOM 934 C CA . ALA A 1 116 ? -10.032 0.076 10.556 1.00 83.88 116 ALA A CA 1
ATOM 935 C C . ALA A 1 116 ? -9.502 0.568 11.908 1.00 83.88 116 ALA A C 1
ATOM 937 O O . ALA A 1 116 ? -8.875 -0.197 12.640 1.00 83.88 116 ALA A O 1
ATOM 938 N N . ASP A 1 117 ? -9.742 1.834 12.219 1.00 86.94 117 ASP A N 1
ATOM 939 C CA . ASP A 1 117 ? -9.277 2.469 13.448 1.00 86.94 117 ASP A CA 1
ATOM 940 C C . ASP A 1 117 ? -10.415 3.270 14.100 1.00 86.94 117 ASP A C 1
ATOM 942 O O . ASP A 1 117 ? -11.480 3.476 13.507 1.00 86.94 117 ASP A O 1
ATOM 946 N N . ALA A 1 118 ? -10.210 3.716 15.334 1.00 86.44 118 ALA A N 1
ATOM 947 C CA . ALA A 1 118 ? -11.134 4.586 16.046 1.00 86.44 118 ALA A CA 1
ATOM 948 C C . ALA A 1 118 ? -10.417 5.882 16.429 1.00 86.44 118 ALA A C 1
ATOM 950 O O . ALA A 1 118 ? -9.546 5.894 17.295 1.00 86.44 118 ALA A O 1
ATOM 951 N N . TYR A 1 119 ? -10.813 6.992 15.808 1.00 85.75 119 TYR A N 1
ATOM 952 C CA . TYR A 1 119 ? -10.274 8.312 16.120 1.00 85.75 119 TYR A CA 1
ATOM 953 C C . TYR A 1 119 ? -11.324 9.125 16.876 1.00 85.75 119 TYR A C 1
ATOM 955 O O . TYR A 1 119 ? -12.412 9.381 16.358 1.00 85.75 119 TYR A O 1
ATOM 963 N N . ASN A 1 120 ? -11.023 9.507 18.121 1.00 88.25 120 ASN A N 1
ATOM 964 C CA . ASN A 1 120 ? -11.923 10.270 18.998 1.00 88.25 120 ASN A CA 1
ATOM 965 C C . ASN A 1 120 ? -13.335 9.659 19.125 1.00 88.25 120 ASN A C 1
ATOM 967 O O . ASN A 1 120 ? -14.342 10.362 19.049 1.00 88.25 120 ASN A O 1
ATOM 971 N N . GLY A 1 121 ? -13.418 8.331 19.269 1.00 87.06 121 GLY A N 1
ATOM 972 C CA . GLY A 1 121 ? -14.691 7.606 19.391 1.00 87.06 121 GLY A CA 1
ATOM 973 C C . GLY A 1 121 ? -15.493 7.488 18.089 1.00 87.06 121 GLY A C 1
ATOM 974 O O . GLY A 1 121 ? -16.603 6.960 18.106 1.00 87.06 121 GLY A O 1
ATOM 975 N N . LYS A 1 122 ? -14.946 7.947 16.956 1.00 88.56 122 LYS A N 1
ATOM 976 C CA . LYS A 1 122 ? -15.536 7.795 15.620 1.00 88.56 122 LYS A CA 1
ATOM 977 C C . LYS A 1 122 ? -14.774 6.742 14.823 1.00 88.56 122 LYS A C 1
ATOM 979 O O . LYS A 1 122 ? -13.555 6.624 14.938 1.00 88.56 122 LYS A O 1
ATOM 984 N N . LYS A 1 123 ? -15.494 5.995 13.984 1.00 86.19 123 LYS A N 1
ATOM 985 C CA . LYS A 1 123 ? -14.892 5.047 13.042 1.00 86.19 123 LYS A CA 1
ATOM 986 C C . LYS A 1 123 ? -14.025 5.819 12.043 1.00 86.19 123 LYS A C 1
ATOM 988 O O . LYS A 1 123 ? -14.527 6.708 11.360 1.00 86.19 123 LYS A O 1
ATOM 993 N N . ALA A 1 124 ? -12.750 5.468 11.966 1.00 85.38 124 ALA A N 1
ATOM 994 C CA . ALA A 1 124 ? -11.768 6.040 11.056 1.00 85.38 124 ALA A CA 1
ATOM 995 C C . ALA A 1 124 ? -11.089 4.924 10.247 1.00 85.38 124 ALA A C 1
ATOM 997 O O . ALA A 1 124 ? -11.138 3.746 10.606 1.00 85.38 124 ALA A O 1
ATOM 998 N N . MET A 1 125 ? -10.462 5.286 9.131 1.00 85.19 125 MET A N 1
ATOM 999 C CA . MET A 1 125 ? -9.647 4.367 8.342 1.00 85.19 125 MET A CA 1
ATOM 1000 C C . MET A 1 125 ? -8.207 4.866 8.357 1.00 85.19 125 MET A C 1
ATOM 1002 O O . MET A 1 125 ? -7.925 5.968 7.892 1.00 85.19 125 MET A O 1
ATOM 1006 N N . TYR A 1 126 ? -7.305 4.056 8.899 1.00 86.88 126 TYR A N 1
ATOM 1007 C CA . TYR A 1 126 ? -5.880 4.342 8.905 1.00 86.88 126 TYR A CA 1
ATOM 1008 C C . TYR A 1 126 ? -5.229 3.732 7.663 1.00 86.88 126 TYR A C 1
ATOM 1010 O O . TYR A 1 126 ? -5.233 2.512 7.488 1.00 86.88 126 TYR A O 1
ATOM 1018 N N . ILE A 1 127 ? -4.667 4.574 6.798 1.00 89.31 127 ILE A N 1
ATOM 1019 C CA . ILE A 1 127 ? -3.898 4.125 5.635 1.00 89.31 127 ILE A CA 1
ATOM 1020 C C . ILE A 1 127 ? -2.487 3.795 6.118 1.00 89.31 127 ILE A C 1
ATOM 1022 O O . ILE A 1 127 ? -1.730 4.687 6.494 1.00 89.31 127 ILE A O 1
ATOM 1026 N N . MET A 1 128 ? -2.135 2.510 6.120 1.00 90.56 128 MET A N 1
ATOM 1027 C CA . MET A 1 128 ? -0.817 2.060 6.569 1.00 90.56 128 MET A CA 1
ATOM 1028 C C . MET A 1 128 ? 0.227 2.223 5.465 1.00 90.56 128 MET A C 1
ATOM 1030 O O . MET A 1 128 ? 1.330 2.708 5.709 1.00 90.56 128 MET A O 1
ATOM 1034 N N . THR A 1 129 ? -0.122 1.804 4.246 1.00 90.62 129 THR A N 1
ATOM 1035 C CA . THR A 1 129 ? 0.733 1.933 3.062 1.00 90.62 129 THR A CA 1
ATOM 1036 C C . THR A 1 129 ? -0.123 2.241 1.847 1.00 90.62 129 THR A C 1
ATOM 1038 O O . THR A 1 129 ? -1.080 1.519 1.573 1.00 90.62 129 THR A O 1
ATOM 1041 N N . LEU A 1 130 ? 0.248 3.262 1.084 1.00 92.69 130 LEU A N 1
ATOM 1042 C CA . LEU A 1 130 ? -0.311 3.533 -0.235 1.00 92.69 130 LEU A CA 1
ATOM 1043 C C . LEU A 1 130 ? 0.849 3.893 -1.145 1.00 92.69 130 LEU A C 1
ATOM 1045 O O . LEU A 1 130 ? 1.573 4.852 -0.882 1.00 92.69 130 LEU A O 1
ATOM 1049 N N . GLY A 1 131 ? 1.066 3.088 -2.177 1.00 88.69 131 GLY A N 1
ATOM 1050 C CA . GLY A 1 131 ? 2.245 3.261 -3.002 1.00 88.69 131 GLY A CA 1
ATOM 1051 C C . GLY A 1 131 ? 2.164 2.546 -4.338 1.00 88.69 131 GLY A C 1
ATOM 1052 O O . GLY A 1 131 ? 1.574 1.475 -4.464 1.00 88.69 131 GLY A O 1
ATOM 1053 N N . THR A 1 132 ? 2.795 3.161 -5.334 1.00 91.94 132 THR A N 1
ATOM 1054 C CA . THR A 1 132 ? 2.984 2.613 -6.679 1.00 91.94 132 THR A CA 1
ATOM 1055 C C . THR A 1 132 ? 4.456 2.705 -7.079 1.00 91.94 132 THR A C 1
ATOM 1057 O O . THR A 1 132 ? 5.200 3.571 -6.591 1.00 91.94 132 THR A O 1
ATOM 1060 N N . LEU A 1 133 ? 4.896 1.803 -7.951 1.00 87.75 133 LEU A N 1
ATOM 1061 C CA . LEU A 1 133 ? 6.232 1.807 -8.538 1.00 87.75 133 LEU A CA 1
ATOM 1062 C C . LEU A 1 133 ? 6.475 3.114 -9.305 1.00 87.75 133 LEU A C 1
ATOM 1064 O O . LEU A 1 133 ? 5.594 3.615 -9.998 1.00 87.75 133 LEU A O 1
ATOM 1068 N N . ALA A 1 134 ? 7.690 3.661 -9.201 1.00 86.38 134 ALA A N 1
ATOM 1069 C CA . ALA A 1 134 ? 8.043 4.956 -9.791 1.00 86.38 134 ALA A CA 1
ATOM 1070 C C . ALA A 1 134 ? 7.725 5.097 -11.298 1.00 86.38 134 ALA A C 1
ATOM 1072 O O . ALA A 1 134 ? 7.185 6.136 -11.664 1.00 86.38 134 ALA A O 1
ATOM 1073 N N . PRO A 1 135 ? 7.953 4.084 -12.162 1.00 85.62 135 PRO A N 1
ATOM 1074 C CA . PRO A 1 135 ? 7.633 4.180 -13.591 1.00 85.62 135 PRO A CA 1
ATOM 1075 C C . PRO A 1 135 ? 6.137 4.307 -13.910 1.00 85.62 135 PRO A C 1
ATOM 1077 O O . PRO A 1 135 ? 5.783 4.619 -15.041 1.00 85.62 135 PRO A O 1
ATOM 1080 N N . TYR A 1 136 ? 5.266 4.032 -12.936 1.00 83.69 136 TYR A N 1
ATOM 1081 C CA . TYR A 1 136 ? 3.810 4.059 -13.082 1.00 83.69 136 TYR A CA 1
ATOM 1082 C C . TYR A 1 136 ? 3.170 5.239 -12.332 1.00 83.69 136 TYR A C 1
ATOM 1084 O O . TYR A 1 136 ? 1.950 5.281 -12.174 1.00 83.69 136 TYR A O 1
ATOM 1092 N N . ARG A 1 137 ? 3.982 6.187 -11.846 1.00 84.06 137 ARG A N 1
ATOM 1093 C CA . ARG A 1 137 ? 3.523 7.479 -11.318 1.00 84.06 137 ARG A CA 1
ATOM 1094 C C . ARG A 1 137 ? 3.401 8.439 -12.506 1.00 84.06 137 ARG A C 1
ATOM 1096 O O . ARG A 1 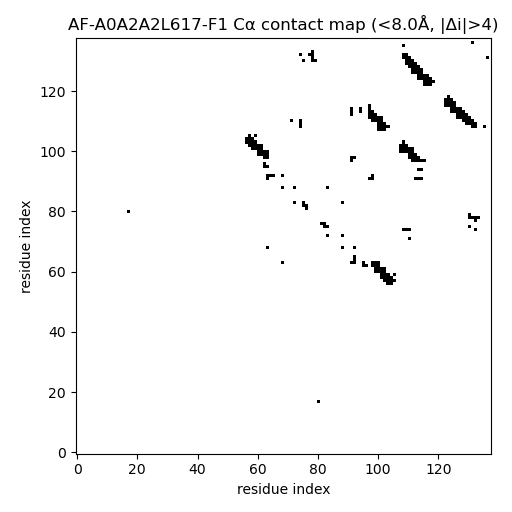137 ? 4.360 8.556 -13.264 1.00 84.06 137 ARG A O 1
ATOM 1103 N N . GLN A 1 138 ? 2.232 9.052 -12.693 1.00 70.19 138 GLN A N 1
ATOM 1104 C CA . GLN A 1 138 ? 2.032 10.126 -13.676 1.00 70.19 138 GLN A CA 1
ATOM 1105 C C . GLN A 1 138 ? 2.192 11.487 -13.016 1.00 70.19 138 GLN A C 1
ATOM 1107 O O . GLN A 1 138 ? 1.769 11.601 -11.843 1.00 70.19 138 GLN A O 1
#

Nearest PDB structures (foldseek):
  6wf5-assembly1_A  TM=9.755E-01  e=1.422E-10  Homo sapiens
  2psw-assembly2_B  TM=9.689E-01  e=1.510E-10  Homo sapiens
  6wf5-assembly2_B  TM=9.699E-01  e=2.753E-10  Homo sapiens
  6z00-assembly2_B  TM=8.986E-01  e=1.731E-08  Arabidop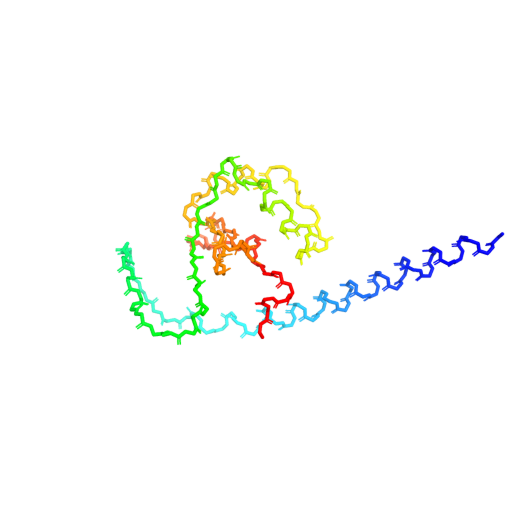sis thaliana
  5isv-assembly2_B  TM=7.512E-01  e=3.311E-02  Escherichia coli O157:H7

Secondary structure (DSSP, 8-state):
--HHHHHHHHHHHHHHHHHHHHHHHHHHHTTSSTT--S---------------SS---EEEEE--TTTHHHHHHHHHHH-SSPPPHHHHHHHHHTGGGEEEEEETTEEEEEEEEEEEEETTEEEEEEEEEEE-GGG--

Foldseek 3Di:
DPVVVVVVVVVVVVVVVLVVVVVVVVVVVVPPPPPPPDDDDDDDDDDDPPDDDPPDFDKDKAWDAPVCLVVVQVFCVQWDVDHDDPVLSVVQNVQTPQKIFIDTPNHGFWIWHWDFDADPNHIDIHTPDGGGHPVPDD

Mean predicted aligned error: 14.82 Å

Sequence (138 aa):
MFSKFIHFAFLFAFQFFLLIFLFQMATEIAQRVDDLTLSDSGASTSNQKRKNVAGRYDIQLGDITHHNVLQLRRLNQAVFPVTYNDKFYTEVISAGELAKYAYFNDVVVGAVCCRADAYNGKKAMYIMTLGTLAPYRQ

Radius of gyration: 19.02 Å; Cα contacts (8 Å, |Δi|>4): 134; chains: 1; bounding box: 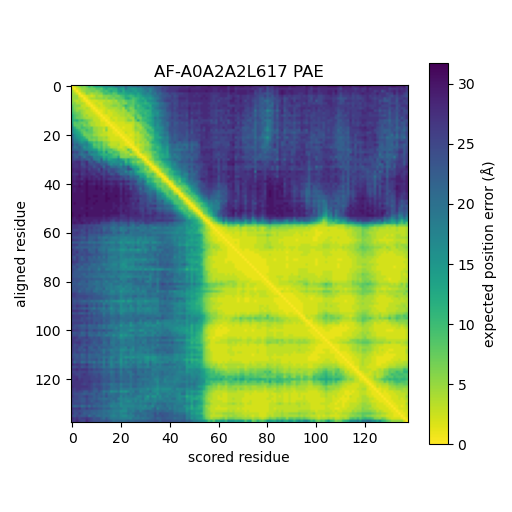66×36×48 Å

pLDDT: mean 75.09, std 18.86, range [28.69, 94.88]

Organism: NCBI:txid2018661

Solvent-accessible surface area (backbone atoms only — not comparable to full-atom values): 8671 Å² total; per-residue (Å²): 124,68,71,65,52,54,56,51,52,52,52,52,52,51,53,51,52,51,50,51,54,50,53,58,53,52,61,62,58,72,74,67,68,81,80,74,85,83,82,81,84,77,92,71,95,71,90,76,85,81,78,90,71,94,84,71,87,45,75,45,78,42,80,50,38,91,88,51,45,67,56,53,54,54,48,42,56,75,57,37,99,60,85,80,57,73,67,58,57,56,51,42,46,73,39,42,91,44,18,34,34,33,26,48,74,89,36,82,47,30,40,38,35,37,43,86,42,72,56,94,89,36,88,38,77,43,77,77,46,76,48,54,41,74,94,77,62,129

InterPro domains:
  IPR016181 Acyl-CoA N-acyltransferase [SSF55729] (60-137)
  IPR051556 N-terminal and lysine N-acetyltransferase [PTHR42919] (46-138)